Protein AF-Q93M04-F1 (afdb_monomer_lite)

Secondary structure (DSSP, 8-state):
---B-----GGGSGGG--TT---HHHHHHHTT--BPP-STT--HHHHHHHHHHHHHHHHHHHHHHHTT-

Foldseek 3Di:
DDKDDPDDDVCVPVVVPNVPDDDPVSVVCRVPDMGDDDDPPDDPVNVVVRVVVVVVVVVVVVVVVVVVD

Structure (mmCIF, N/CA/C/O backbone):
data_AF-Q93M04-F1
#
_entry.id   AF-Q93M04-F1
#
loop_
_atom_site.group_PDB
_atom_site.id
_atom_site.type_symbol
_atom_site.label_atom_id
_atom_site.label_alt_id
_atom_site.label_comp_id
_atom_site.label_asym_id
_atom_site.label_entity_id
_atom_site.label_seq_id
_atom_site.pdbx_PDB_ins_code
_atom_site.Cartn_x
_atom_site.Cartn_y
_atom_site.Cartn_z
_atom_site.oc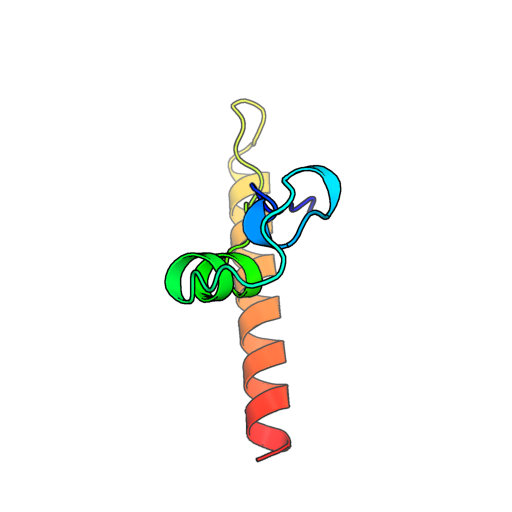cupancy
_atom_site.B_iso_or_equiv
_atom_site.auth_seq_id
_atom_site.auth_comp_id
_atom_site.auth_asym_id
_atom_site.auth_atom_id
_atom_site.pdbx_PDB_model_num
ATOM 1 N N . ILE A 1 1 ? -10.623 -1.848 2.950 1.00 92.50 1 ILE A N 1
ATO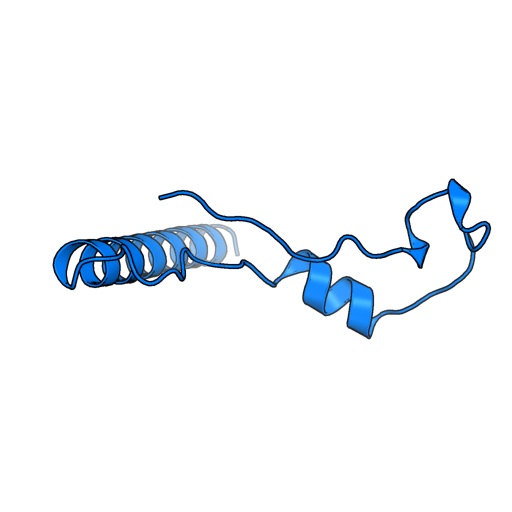M 2 C CA . ILE A 1 1 ? -9.612 -0.775 2.793 1.00 92.50 1 ILE A CA 1
ATOM 3 C C . ILE A 1 1 ? -8.931 -0.987 1.456 1.00 92.50 1 ILE A C 1
ATOM 5 O O . ILE A 1 1 ? -8.311 -2.028 1.278 1.00 92.50 1 ILE A O 1
ATOM 9 N N . TYR A 1 2 ? -9.124 -0.071 0.507 1.00 93.88 2 TYR A N 1
ATOM 10 C CA . TYR A 1 2 ? -8.455 -0.155 -0.790 1.00 93.88 2 TYR A CA 1
ATOM 11 C C . TYR A 1 2 ? -6.967 0.153 -0.620 1.00 93.88 2 TYR A C 1
ATOM 13 O O . TYR A 1 2 ? -6.604 1.079 0.096 1.00 93.88 2 TYR A O 1
ATOM 21 N N . THR A 1 3 ? -6.107 -0.614 -1.271 1.00 96.56 3 THR A N 1
ATOM 22 C CA . THR A 1 3 ? -4.668 -0.359 -1.311 1.00 96.56 3 THR A CA 1
ATOM 23 C C . THR A 1 3 ? -4.185 -0.529 -2.736 1.00 96.56 3 THR A C 1
ATOM 25 O O . THR A 1 3 ? -4.840 -1.147 -3.575 1.00 96.56 3 THR A O 1
ATOM 28 N N . THR A 1 4 ? -3.037 0.057 -3.034 1.00 96.19 4 THR A N 1
ATOM 29 C CA . THR A 1 4 ? -2.412 -0.084 -4.343 1.00 96.19 4 THR A CA 1
ATOM 30 C C . THR A 1 4 ? -0.905 -0.133 -4.182 1.00 96.19 4 THR A C 1
ATOM 32 O O . THR A 1 4 ? -0.369 0.187 -3.128 1.00 96.19 4 THR A O 1
ATOM 35 N N . PHE A 1 5 ? -0.206 -0.482 -5.248 1.00 95.50 5 PHE A N 1
ATOM 36 C CA . PHE A 1 5 ? 1.207 -0.185 -5.398 1.00 95.50 5 PHE A CA 1
ATOM 37 C C . PHE A 1 5 ? 1.378 0.808 -6.551 1.00 95.50 5 PHE A C 1
ATOM 39 O O . PHE A 1 5 ? 0.671 0.737 -7.568 1.00 95.50 5 PHE A O 1
ATOM 46 N N . ARG A 1 6 ? 2.271 1.780 -6.370 1.00 90.88 6 ARG A N 1
ATOM 47 C CA . ARG A 1 6 ? 2.723 2.688 -7.422 1.00 90.88 6 ARG A CA 1
ATOM 48 C C . ARG A 1 6 ? 4.244 2.823 -7.305 1.00 90.88 6 ARG A C 1
ATOM 50 O O . ARG A 1 6 ? 4.725 3.148 -6.227 1.00 90.88 6 ARG A O 1
ATOM 57 N N . TYR A 1 7 ? 5.028 2.559 -8.348 1.00 92.62 7 TYR A N 1
ATOM 58 C CA . TYR A 1 7 ? 4.682 2.112 -9.711 1.00 92.62 7 TYR A CA 1
ATOM 59 C C . TYR A 1 7 ? 5.300 0.751 -10.019 1.00 92.62 7 TYR A C 1
ATOM 61 O O . TYR A 1 7 ? 6.355 0.421 -9.484 1.00 92.62 7 TYR A O 1
ATOM 69 N N . ALA A 1 8 ? 4.656 -0.017 -10.908 1.00 92.56 8 ALA A N 1
ATOM 70 C CA . ALA A 1 8 ? 5.220 -1.266 -11.409 1.00 92.56 8 ALA A CA 1
ATOM 71 C C . ALA A 1 8 ? 6.640 -1.022 -11.963 1.00 92.56 8 ALA A C 1
ATOM 73 O O . ALA A 1 8 ? 6.839 -0.044 -12.690 1.00 92.56 8 ALA A O 1
ATOM 74 N N . PRO A 1 9 ? 7.623 -1.873 -11.626 1.00 94.56 9 PRO A N 1
ATOM 75 C CA . PRO A 1 9 ? 8.995 -1.717 -12.097 1.00 94.56 9 PRO A CA 1
ATOM 76 C C . PRO A 1 9 ? 9.057 -1.848 -13.624 1.00 94.56 9 PRO A C 1
ATOM 78 O O . PRO A 1 9 ? 8.824 -2.927 -14.172 1.00 94.56 9 PRO A O 1
ATOM 81 N N . LEU A 1 10 ? 9.366 -0.749 -14.320 1.00 95.25 10 LEU A N 1
ATOM 82 C CA . LEU A 1 10 ? 9.311 -0.696 -15.787 1.00 95.25 10 LEU A CA 1
ATOM 83 C C . LEU A 1 10 ? 10.340 -1.613 -16.458 1.00 95.25 10 LEU A C 1
ATOM 85 O O . LEU A 1 10 ? 10.063 -2.137 -17.531 1.00 95.25 10 LEU A O 1
ATOM 89 N N . HI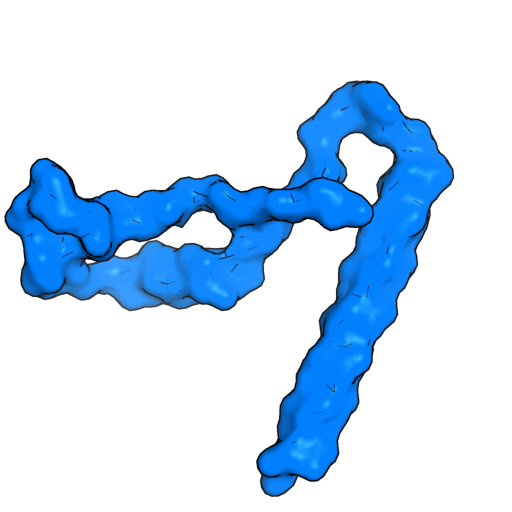S A 1 11 ? 11.478 -1.884 -15.808 1.00 94.00 11 HIS A N 1
ATOM 90 C CA . HIS A 1 11 ? 12.478 -2.841 -16.305 1.00 94.00 11 HIS A CA 1
ATOM 91 C C . HIS A 1 11 ? 11.966 -4.289 -16.339 1.00 94.00 11 HIS A C 1
ATOM 93 O O . HIS A 1 11 ? 12.573 -5.133 -16.987 1.00 94.00 11 HIS A O 1
ATOM 99 N N . LYS A 1 12 ? 10.839 -4.589 -15.677 1.00 92.81 12 LYS A N 1
ATOM 100 C CA . LYS A 1 12 ? 10.155 -5.890 -15.772 1.00 92.81 12 LYS A CA 1
ATOM 101 C C . LYS A 1 12 ? 9.057 -5.917 -16.838 1.00 92.81 12 LYS A C 1
ATOM 103 O O . LYS A 1 12 ? 8.472 -6.971 -17.072 1.00 92.81 12 LYS A O 1
ATOM 108 N N . VAL A 1 13 ? 8.732 -4.782 -17.460 1.00 94.38 13 VAL A N 1
ATOM 109 C CA . VAL A 1 13 ? 7.657 -4.684 -18.452 1.00 94.38 13 VAL A CA 1
ATOM 110 C C . VAL A 1 13 ? 8.251 -4.869 -19.859 1.00 94.38 13 VAL A C 1
ATOM 112 O O . VAL A 1 13 ? 9.042 -4.028 -20.290 1.00 94.38 13 VAL A O 1
ATOM 115 N N . PRO A 1 14 ? 7.865 -5.926 -20.610 1.00 93.00 14 PRO A N 1
ATOM 116 C CA . PRO A 1 14 ? 8.518 -6.290 -21.874 1.00 93.00 14 PRO A CA 1
ATOM 117 C C . PRO A 1 14 ? 8.593 -5.167 -22.914 1.00 93.00 14 PRO A C 1
ATOM 119 O O . PRO A 1 14 ? 9.590 -5.046 -23.621 1.00 93.00 14 PRO A O 1
ATOM 122 N N . THR A 1 15 ? 7.576 -4.304 -22.977 1.00 96.25 15 THR A N 1
ATOM 123 C CA . THR A 1 15 ? 7.493 -3.187 -23.932 1.00 96.25 15 THR A CA 1
ATOM 124 C C . THR A 1 15 ? 8.639 -2.178 -23.799 1.00 96.25 15 THR A C 1
ATOM 126 O O . THR A 1 15 ? 8.940 -1.481 -24.762 1.00 96.25 15 THR A O 1
ATOM 129 N N . TYR A 1 16 ? 9.305 -2.104 -22.640 1.00 93.25 16 TYR A N 1
ATOM 130 C CA . TYR A 1 16 ? 10.450 -1.208 -22.431 1.00 93.25 16 TYR A CA 1
ATOM 131 C C . TYR A 1 16 ? 11.793 -1.818 -22.862 1.00 93.25 16 TYR A C 1
ATOM 133 O O . TYR A 1 16 ? 12.821 -1.164 -22.711 1.00 93.25 16 TYR A O 1
ATOM 141 N N . GLY A 1 17 ? 11.811 -3.050 -23.392 1.00 90.88 17 GLY A N 1
ATOM 142 C CA . GLY A 1 17 ? 12.964 -3.608 -24.110 1.00 90.88 17 GLY A CA 1
ATOM 143 C C . GLY A 1 17 ? 14.235 -3.814 -23.279 1.00 90.88 17 GLY A C 1
ATOM 144 O O . GLY A 1 17 ? 15.325 -3.834 -23.839 1.00 90.88 17 GLY A O 1
ATOM 145 N N . THR A 1 18 ? 14.120 -3.955 -21.955 1.00 90.38 18 THR A N 1
ATOM 146 C CA . THR A 1 18 ? 15.266 -4.038 -21.027 1.00 90.38 18 THR A CA 1
ATOM 147 C C . THR A 1 18 ? 15.304 -5.342 -20.201 1.00 90.38 18 THR A C 1
ATOM 149 O O . THR A 1 18 ? 15.508 -5.283 -18.989 1.00 90.38 18 THR A O 1
ATOM 152 N N . PRO A 1 19 ? 15.159 -6.541 -20.813 1.00 84.25 19 PRO A N 1
ATOM 153 C CA . PRO A 1 19 ? 14.976 -7.810 -20.084 1.00 84.25 19 PRO A CA 1
ATOM 154 C C . PRO A 1 19 ? 16.150 -8.190 -19.162 1.00 84.25 19 PRO A C 1
ATOM 156 O O . PRO A 1 19 ? 15.959 -8.835 -18.128 1.00 84.25 19 PRO A O 1
ATOM 159 N N . ASP A 1 20 ? 17.363 -7.756 -19.505 1.00 91.25 20 ASP A N 1
ATOM 160 C CA . ASP A 1 20 ? 18.579 -8.056 -18.743 1.00 91.25 20 ASP A CA 1
ATOM 161 C C . ASP A 1 20 ? 18.921 -6.981 -17.702 1.00 91.25 20 ASP A C 1
ATOM 163 O O . ASP A 1 20 ? 19.853 -7.141 -16.912 1.00 91.25 20 ASP A O 1
ATOM 167 N N . THR A 1 21 ? 18.154 -5.888 -17.653 1.00 95.06 21 THR A N 1
ATOM 168 C CA . THR A 1 21 ? 18.408 -4.802 -16.704 1.00 95.06 21 THR A CA 1
ATOM 169 C C . THR A 1 21 ? 18.057 -5.253 -15.288 1.00 95.06 21 THR A C 1
ATOM 171 O O . THR A 1 21 ? 16.943 -5.693 -15.000 1.00 95.06 21 THR A O 1
ATOM 174 N N . ARG A 1 22 ? 19.026 -5.145 -14.375 1.00 95.12 22 ARG A N 1
ATOM 175 C CA . ARG A 1 22 ? 18.863 -5.468 -12.953 1.00 95.12 22 ARG A CA 1
ATOM 176 C C . ARG A 1 22 ? 18.856 -4.179 -12.144 1.00 95.12 22 ARG A C 1
ATOM 178 O O . ARG A 1 22 ? 19.876 -3.503 -12.057 1.00 95.12 22 ARG A O 1
ATOM 185 N N . LEU A 1 23 ? 17.721 -3.865 -11.525 1.00 96.25 23 LEU A N 1
ATOM 186 C CA . LEU A 1 23 ? 17.568 -2.723 -10.621 1.00 96.25 23 LEU A CA 1
ATOM 187 C C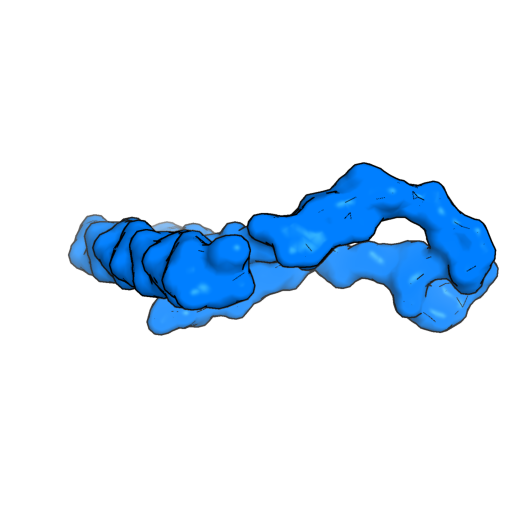 . LEU A 1 23 ? 17.171 -3.236 -9.230 1.00 96.25 23 LEU A C 1
ATOM 189 O O . LEU A 1 23 ? 16.010 -3.103 -8.842 1.00 96.25 23 LEU A O 1
ATOM 193 N N . PRO A 1 24 ? 18.111 -3.814 -8.456 1.00 95.94 24 PRO A N 1
ATOM 194 C CA . PRO A 1 24 ? 17.797 -4.507 -7.205 1.00 95.94 24 PRO A CA 1
ATOM 195 C C . PRO A 1 24 ? 17.083 -3.612 -6.186 1.00 95.94 24 PRO A C 1
ATOM 197 O O . PRO A 1 24 ? 16.201 -4.078 -5.473 1.00 95.94 24 PRO A O 1
ATOM 200 N N . SER A 1 25 ? 17.396 -2.314 -6.149 1.00 97.38 25 SER A N 1
ATOM 201 C CA . SER A 1 25 ? 16.683 -1.359 -5.294 1.00 97.38 25 SER A CA 1
ATOM 202 C C . SER A 1 25 ? 15.236 -1.145 -5.743 1.00 97.38 25 SER A C 1
ATOM 204 O O . SER A 1 25 ? 14.348 -1.074 -4.899 1.00 97.38 25 SER A O 1
ATOM 206 N N . SER A 1 26 ? 14.986 -1.075 -7.057 1.00 95.56 26 SER A N 1
ATOM 207 C CA . SER A 1 26 ? 13.630 -0.966 -7.614 1.00 95.56 26 SER A CA 1
ATOM 208 C C . SER A 1 26 ? 12.821 -2.236 -7.340 1.00 95.56 26 SER A C 1
ATOM 210 O O . SER A 1 26 ? 11.663 -2.151 -6.938 1.00 95.56 26 SER A O 1
ATOM 212 N N . ASP A 1 27 ? 13.456 -3.403 -7.464 1.00 95.44 27 ASP A N 1
ATOM 213 C CA . ASP A 1 27 ? 12.850 -4.688 -7.119 1.00 95.44 27 ASP A CA 1
ATOM 214 C C . ASP A 1 27 ? 12.479 -4.733 -5.638 1.00 95.44 27 ASP A C 1
ATOM 216 O O . ASP A 1 27 ? 11.328 -5.004 -5.289 1.00 95.44 27 ASP A O 1
ATOM 220 N N . TRP A 1 28 ? 13.429 -4.367 -4.775 1.00 97.12 28 TRP A N 1
ATOM 221 C CA . TRP A 1 28 ? 13.256 -4.388 -3.331 1.00 97.12 28 TRP A CA 1
ATOM 222 C C . TRP A 1 28 ? 12.075 -3.532 -2.870 1.00 97.12 28 TRP A C 1
ATOM 224 O O . TRP A 1 28 ? 11.273 -4.017 -2.067 1.00 97.12 28 TRP A O 1
ATOM 234 N N . VAL A 1 29 ? 11.943 -2.300 -3.386 1.00 96.75 29 VAL A N 1
ATOM 235 C CA . VAL A 1 29 ? 10.802 -1.428 -3.054 1.00 96.75 29 VAL A CA 1
ATOM 236 C C . VAL A 1 29 ? 9.505 -1.963 -3.655 1.00 96.75 29 VAL A C 1
ATOM 238 O O . VAL A 1 29 ? 8.486 -1.976 -2.970 1.00 96.75 29 VAL A O 1
ATOM 241 N N . SER A 1 30 ? 9.531 -2.480 -4.890 1.00 95.94 30 SER A N 1
ATOM 242 C CA . SER A 1 30 ? 8.315 -2.975 -5.544 1.00 95.94 30 SER A CA 1
ATOM 243 C C . SER A 1 30 ? 7.672 -4.159 -4.830 1.00 95.94 30 SER A C 1
ATOM 245 O O . SER A 1 30 ? 6.450 -4.267 -4.794 1.00 95.94 30 SER A O 1
ATOM 247 N N . ASP A 1 31 ? 8.487 -4.991 -4.186 1.00 95.62 31 ASP A N 1
ATOM 248 C CA . ASP A 1 31 ? 8.020 -6.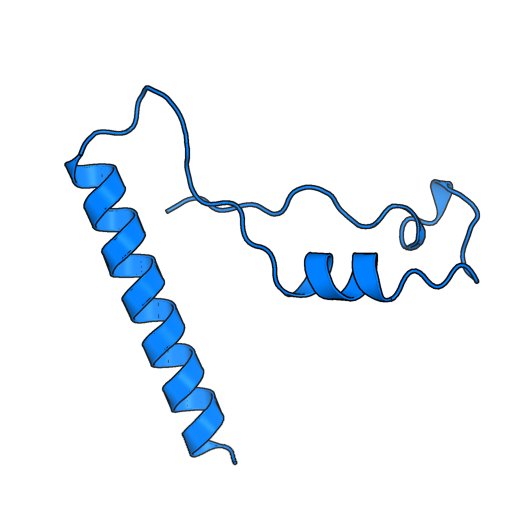169 -3.461 1.00 95.62 31 ASP A CA 1
ATOM 249 C C . ASP A 1 31 ? 7.521 -5.849 -2.038 1.00 95.62 31 ASP A C 1
ATOM 251 O O . ASP A 1 31 ? 6.932 -6.707 -1.380 1.00 95.62 31 ASP A O 1
ATOM 255 N N . ARG A 1 32 ? 7.810 -4.649 -1.511 1.00 95.75 32 ARG A N 1
ATOM 256 C CA . ARG A 1 32 ? 7.625 -4.313 -0.082 1.00 95.75 32 ARG A CA 1
ATOM 257 C C . ARG A 1 32 ? 6.787 -3.068 0.171 1.00 95.75 32 ARG A C 1
ATOM 259 O O . ARG A 1 32 ? 6.347 -2.860 1.300 1.00 95.75 32 ARG A O 1
ATOM 266 N N . THR A 1 33 ? 6.570 -2.234 -0.837 1.00 97.00 33 THR A N 1
ATOM 267 C CA . THR A 1 33 ? 5.809 -0.995 -0.692 1.00 97.00 33 THR A CA 1
ATOM 268 C C . THR A 1 33 ? 4.324 -1.222 -0.951 1.00 97.00 33 THR A C 1
ATOM 270 O O . THR A 1 33 ? 3.925 -1.819 -1.947 1.00 97.00 33 THR A O 1
ATOM 273 N N . LEU A 1 34 ? 3.494 -0.660 -0.073 1.00 97.25 34 LEU A N 1
ATOM 274 C CA . LEU A 1 34 ? 2.046 -0.605 -0.222 1.00 97.25 34 LEU A CA 1
ATOM 275 C C . LEU A 1 34 ? 1.578 0.836 0.001 1.00 97.25 34 LEU A C 1
ATOM 277 O O . LEU A 1 34 ? 1.881 1.439 1.029 1.00 97.25 34 LEU A O 1
ATOM 281 N N . CYS A 1 35 ? 0.832 1.388 -0.948 1.00 98.06 35 CYS A N 1
ATOM 282 C CA . CYS A 1 35 ? 0.183 2.686 -0.812 1.00 98.06 35 CYS A CA 1
ATOM 283 C C . CYS A 1 35 ? -1.165 2.505 -0.104 1.00 98.06 35 CYS A C 1
ATOM 285 O O . CYS A 1 35 ? -2.038 1.767 -0.576 1.00 98.06 35 CYS A O 1
ATOM 287 N N . LEU A 1 36 ? -1.323 3.196 1.023 1.00 98.25 36 LEU A N 1
ATOM 288 C CA . LEU A 1 36 ? -2.566 3.260 1.791 1.00 98.25 36 LEU A CA 1
ATOM 289 C C . LEU A 1 36 ? -3.500 4.340 1.218 1.00 98.25 36 LEU A C 1
ATOM 291 O O . LEU A 1 36 ? -3.026 5.219 0.491 1.00 98.25 36 LEU A O 1
ATOM 295 N N . PRO A 1 37 ? -4.809 4.313 1.539 1.00 97.94 37 PRO A N 1
ATOM 296 C CA . PRO A 1 37 ? -5.700 5.418 1.212 1.00 97.94 37 PRO A CA 1
ATOM 297 C C . PRO A 1 37 ? -5.155 6.737 1.753 1.00 97.94 37 PRO A C 1
ATOM 299 O O . PRO A 1 37 ? -4.856 6.847 2.941 1.00 97.94 37 PRO A O 1
ATOM 302 N N . LEU A 1 38 ? -5.053 7.734 0.878 1.00 97.00 38 LEU A N 1
ATOM 303 C CA . LEU A 1 38 ? -4.696 9.097 1.244 1.00 97.00 38 LEU A CA 1
ATOM 304 C C . LEU A 1 38 ? -5.394 10.062 0.287 1.00 97.00 38 LEU A C 1
ATOM 306 O O . LEU A 1 38 ? -4.984 10.220 -0.862 1.00 97.00 38 LEU A O 1
ATOM 310 N N . HIS A 1 39 ? -6.475 10.678 0.753 1.00 96.19 39 HIS A N 1
ATOM 311 C CA . HIS A 1 39 ? -7.207 11.707 0.022 1.00 96.19 39 HIS A CA 1
ATOM 312 C C . HIS A 1 39 ? -7.987 12.605 0.997 1.00 96.19 39 HIS A C 1
ATOM 314 O O . HIS A 1 39 ? -8.322 12.145 2.089 1.00 96.19 39 HIS A O 1
ATOM 320 N N . PRO A 1 40 ? -8.348 13.845 0.609 1.00 97.12 40 PRO A N 1
ATOM 321 C CA . PRO A 1 40 ? -9.043 14.785 1.498 1.00 97.12 40 PRO A CA 1
ATOM 322 C C . PRO A 1 40 ? -10.387 14.288 2.050 1.00 97.12 40 PRO A C 1
ATOM 324 O O . PRO A 1 40 ? -10.819 14.736 3.099 1.00 97.12 40 PRO A O 1
ATOM 327 N N . GLY A 1 41 ? -11.050 13.358 1.356 1.00 97.81 41 GLY A N 1
ATOM 328 C CA . GLY A 1 41 ? -12.312 12.762 1.813 1.00 97.81 41 GLY A CA 1
ATOM 329 C C . GLY A 1 41 ? -12.191 11.689 2.905 1.00 97.81 41 GLY A C 1
ATOM 330 O O . GLY A 1 41 ? -13.179 11.010 3.153 1.00 97.81 41 GLY A O 1
ATOM 331 N N . LEU A 1 42 ? -11.009 11.460 3.490 1.00 97.81 42 LEU A N 1
ATOM 332 C CA . LEU A 1 42 ? -10.868 10.542 4.624 1.00 97.81 42 LEU A CA 1
ATOM 333 C C . LEU A 1 42 ? -11.288 11.244 5.913 1.00 97.81 42 LEU A C 1
ATOM 335 O O . LEU A 1 42 ? -10.743 12.292 6.250 1.00 97.81 42 LEU A O 1
ATOM 339 N N . SER A 1 43 ? -12.218 10.640 6.649 1.00 98.56 43 SER A N 1
ATOM 340 C CA . SER A 1 43 ? -12.500 11.053 8.022 1.00 98.56 43 SER A CA 1
ATOM 341 C C . SER A 1 43 ? -11.428 10.531 8.984 1.00 98.56 43 SER A C 1
ATOM 343 O O . SER A 1 43 ? -10.728 9.557 8.691 1.00 98.56 43 SER A O 1
ATOM 345 N N . ASP A 1 44 ? -11.350 11.107 10.185 1.00 98.56 44 ASP A N 1
ATOM 346 C CA . ASP A 1 44 ? -10.485 10.583 11.251 1.00 98.56 44 ASP A CA 1
ATOM 347 C C . ASP A 1 44 ? -10.813 9.115 11.581 1.00 98.56 44 ASP A C 1
ATOM 349 O O . ASP A 1 44 ? -9.918 8.307 11.837 1.00 98.56 44 ASP A O 1
ATOM 353 N N . ALA A 1 45 ? -12.094 8.736 11.507 1.00 98.69 45 ALA A N 1
ATOM 354 C CA . ALA A 1 45 ? -12.536 7.358 11.708 1.00 98.69 45 ALA A CA 1
ATOM 355 C C . ALA A 1 45 ? -12.007 6.413 10.614 1.00 98.69 45 ALA A C 1
ATOM 357 O O . ALA A 1 45 ? -11.596 5.287 10.919 1.00 98.69 45 ALA A O 1
ATOM 358 N N . ASP A 1 46 ? -11.954 6.865 9.358 1.00 98.50 46 ASP A N 1
ATOM 359 C CA . ASP A 1 46 ? -11.368 6.090 8.259 1.00 98.50 46 ASP A CA 1
ATOM 360 C C . ASP A 1 46 ? -9.866 5.895 8.470 1.00 98.50 46 ASP A C 1
ATOM 362 O O . ASP A 1 46 ? -9.362 4.777 8.339 1.00 98.50 46 ASP A O 1
ATOM 366 N N . VAL A 1 47 ? -9.149 6.953 8.865 1.00 98.50 47 VAL A N 1
ATOM 367 C CA . VAL A 1 47 ? -7.708 6.894 9.157 1.00 98.50 47 VAL A CA 1
ATOM 368 C C . VAL A 1 47 ? -7.420 5.900 10.284 1.00 98.50 47 VAL A C 1
ATOM 370 O O . VAL A 1 47 ? -6.551 5.033 10.142 1.00 98.50 47 VAL A O 1
ATOM 373 N N . LEU A 1 48 ? -8.179 5.965 11.381 1.00 98.62 48 LEU A N 1
ATOM 374 C CA . LEU A 1 48 ? -8.044 5.029 12.500 1.00 98.62 48 LEU A CA 1
ATOM 375 C C . LEU A 1 48 ? -8.353 3.588 12.077 1.00 98.62 48 LEU A C 1
ATOM 377 O O . LEU A 1 48 ? -7.632 2.664 12.462 1.00 98.62 48 LEU A O 1
ATOM 381 N N . THR A 1 49 ? -9.369 3.394 11.234 1.00 98.62 49 THR A N 1
ATOM 382 C CA . THR A 1 49 ? -9.726 2.078 10.688 1.00 98.62 49 THR A CA 1
ATOM 383 C C . THR A 1 49 ? -8.601 1.506 9.824 1.00 98.62 49 THR A C 1
ATOM 385 O O . THR A 1 49 ? -8.251 0.328 9.967 1.00 98.62 49 THR A O 1
ATOM 388 N N . VAL A 1 50 ? -7.987 2.329 8.966 1.00 98.62 50 VAL A N 1
ATOM 389 C CA . VAL A 1 50 ? -6.827 1.947 8.144 1.00 98.62 50 VAL A CA 1
ATOM 390 C C . VAL A 1 50 ? -5.642 1.555 9.022 1.00 98.62 50 VAL A C 1
ATOM 392 O O . VAL A 1 50 ? -5.087 0.469 8.841 1.00 98.62 50 VAL A O 1
ATOM 395 N N . ALA A 1 51 ? -5.284 2.389 10.000 1.00 98.56 51 ALA A N 1
ATOM 396 C CA . ALA A 1 51 ? -4.145 2.147 10.881 1.00 98.56 51 ALA A CA 1
ATOM 397 C C . ALA A 1 51 ? -4.318 0.870 11.722 1.00 98.56 51 ALA A C 1
ATOM 399 O O . ALA A 1 51 ? -3.404 0.045 11.802 1.00 98.56 51 ALA A O 1
ATOM 400 N N . ALA A 1 52 ? -5.501 0.672 12.314 1.00 98.69 52 ALA A N 1
ATOM 401 C CA . ALA A 1 52 ? -5.805 -0.519 13.103 1.00 98.69 52 ALA A CA 1
ATOM 402 C C . ALA A 1 52 ? -5.765 -1.795 12.250 1.00 98.69 52 ALA A C 1
ATOM 404 O O . ALA A 1 52 ? -5.180 -2.800 12.660 1.00 98.69 52 ALA A O 1
ATOM 405 N N . SER A 1 53 ? -6.338 -1.746 11.046 1.00 98.62 53 SER A N 1
ATOM 406 C CA . SER A 1 53 ? -6.365 -2.896 10.138 1.00 98.62 53 SER A CA 1
ATOM 407 C C . SER A 1 53 ? -4.974 -3.258 9.624 1.00 98.62 53 SER A C 1
ATOM 409 O O . SER A 1 53 ? -4.634 -4.440 9.578 1.00 98.62 53 SER A O 1
ATOM 411 N N . LEU A 1 54 ? -4.153 -2.258 9.278 1.00 98.38 54 LEU A N 1
ATOM 412 C CA . LEU A 1 54 ? -2.771 -2.477 8.855 1.00 98.38 54 LEU A CA 1
ATOM 413 C C . LEU A 1 54 ? -1.955 -3.134 9.968 1.00 98.38 54 LEU A C 1
ATOM 415 O O . LEU A 1 54 ? -1.299 -4.145 9.722 1.00 98.38 54 LEU A O 1
ATOM 419 N N . ARG A 1 55 ? -2.029 -2.596 11.192 1.00 98.56 55 ARG A N 1
ATOM 420 C CA . ARG A 1 55 ? -1.320 -3.155 12.349 1.00 98.56 55 ARG A CA 1
ATOM 421 C C . ARG A 1 55 ? -1.696 -4.622 12.569 1.00 98.56 55 ARG A C 1
ATOM 423 O O . ARG A 1 55 ? -0.811 -5.472 12.586 1.00 98.56 55 ARG A O 1
ATOM 430 N N . LYS A 1 56 ? -2.998 -4.925 12.606 1.00 98.62 56 LYS A N 1
ATOM 431 C CA . LYS A 1 56 ? -3.507 -6.297 12.756 1.00 98.62 56 LYS A CA 1
ATOM 432 C C . LYS A 1 56 ? -2.989 -7.238 11.660 1.00 98.62 56 LYS A C 1
ATOM 434 O O . LYS A 1 56 ? -2.615 -8.372 11.949 1.00 98.62 56 LYS A O 1
ATOM 439 N N . ALA A 1 57 ? -2.965 -6.789 10.404 1.00 98.06 57 ALA A N 1
ATOM 440 C CA . ALA A 1 57 ? -2.492 -7.601 9.283 1.00 98.06 57 ALA A CA 1
ATOM 441 C C . ALA A 1 57 ? -0.982 -7.898 9.366 1.00 98.06 57 ALA A C 1
ATOM 443 O O . ALA A 1 57 ? -0.561 -9.027 9.109 1.00 98.06 57 ALA A O 1
ATOM 444 N N . VAL A 1 58 ? -0.171 -6.906 9.750 1.00 97.50 58 VAL A N 1
ATOM 445 C CA . VAL A 1 58 ? 1.281 -7.068 9.932 1.00 97.50 58 VAL A CA 1
ATOM 446 C C . VAL A 1 58 ? 1.589 -8.012 11.096 1.00 97.50 58 VAL A C 1
ATOM 448 O O . VAL A 1 58 ? 2.436 -8.896 10.953 1.00 97.50 58 VAL A O 1
ATOM 451 N N . GLU A 1 59 ? 0.886 -7.868 12.220 1.00 98.44 59 GLU A N 1
ATOM 452 C CA . GLU A 1 59 ? 1.021 -8.748 13.386 1.00 98.44 59 GLU A CA 1
ATOM 453 C C . GLU A 1 59 ? 0.706 -10.204 13.024 1.00 98.44 59 GLU A C 1
ATOM 455 O O . GLU A 1 59 ? 1.539 -11.085 13.246 1.00 98.44 59 GLU A O 1
ATOM 460 N N . ALA A 1 60 ? -0.444 -10.452 12.383 1.00 97.94 60 ALA A N 1
ATOM 461 C CA . ALA A 1 60 ? -0.846 -11.789 11.945 1.00 97.94 60 ALA A CA 1
ATOM 462 C C . ALA A 1 60 ? 0.195 -12.421 11.008 1.00 97.94 60 ALA A C 1
ATOM 464 O O . ALA A 1 60 ? 0.643 -13.545 11.234 1.00 97.94 60 ALA A O 1
ATOM 465 N N . ARG A 1 61 ? 0.664 -11.673 10.001 1.00 96.12 61 ARG A N 1
ATOM 466 C CA . ARG A 1 61 ? 1.666 -12.168 9.048 1.00 96.12 61 ARG A CA 1
ATOM 467 C C . ARG A 1 61 ? 3.019 -12.455 9.700 1.00 96.12 61 ARG A C 1
ATOM 469 O O . ARG A 1 61 ? 3.715 -13.384 9.289 1.00 96.12 61 ARG A O 1
ATOM 476 N N . THR A 1 62 ? 3.401 -11.662 10.696 1.00 97.1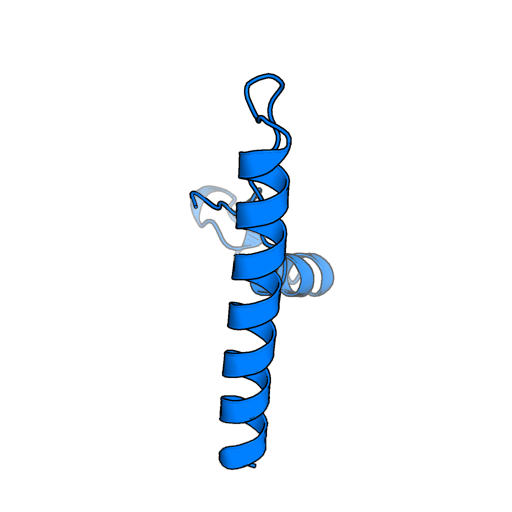2 62 THR A N 1
ATOM 477 C CA . THR A 1 62 ? 4.652 -11.856 11.440 1.00 97.12 62 THR A CA 1
ATOM 478 C C . THR A 1 62 ? 4.569 -13.104 12.314 1.00 97.12 62 THR A C 1
ATOM 480 O O . THR A 1 62 ? 5.482 -13.927 12.280 1.00 97.12 62 THR A O 1
ATOM 483 N N . ALA A 1 63 ? 3.451 -13.306 13.015 1.00 96.81 63 ALA A N 1
ATOM 484 C CA . ALA A 1 63 ? 3.197 -14.529 13.773 1.00 96.81 63 ALA A CA 1
ATOM 485 C C . ALA A 1 63 ? 3.215 -15.781 12.874 1.00 96.81 63 ALA A C 1
ATOM 487 O O . ALA A 1 63 ? 3.912 -16.744 13.185 1.00 96.81 63 ALA A O 1
ATOM 488 N N . GLU A 1 64 ? 2.546 -15.744 11.714 1.00 96.50 64 GLU A N 1
ATOM 489 C CA . GLU A 1 64 ? 2.580 -16.827 10.714 1.00 96.50 64 GLU A CA 1
ATOM 490 C C . GLU A 1 64 ? 3.999 -17.138 10.220 1.00 96.50 64 GLU A C 1
ATOM 492 O O . GLU A 1 64 ? 4.324 -18.286 9.917 1.00 96.50 64 GLU A O 1
ATOM 497 N N . LYS A 1 65 ? 4.846 -16.118 10.043 1.00 94.81 65 LYS A N 1
ATOM 498 C CA . LYS A 1 65 ? 6.241 -16.306 9.624 1.00 94.81 65 LYS A CA 1
ATOM 499 C C . LYS A 1 65 ? 7.056 -16.982 10.729 1.00 94.81 65 LYS A C 1
ATOM 501 O O . LYS A 1 65 ? 7.790 -17.922 10.440 1.00 94.81 65 LYS A O 1
ATOM 506 N N . ASN A 1 66 ? 6.895 -16.528 11.969 1.00 95.38 66 ASN A N 1
ATOM 507 C CA . ASN A 1 66 ? 7.624 -17.060 13.118 1.00 95.38 66 ASN A CA 1
ATOM 508 C C . ASN A 1 66 ? 7.227 -18.507 13.431 1.00 95.38 66 ASN A C 1
ATOM 510 O O . ASN A 1 66 ? 8.089 -19.301 13.761 1.00 95.38 66 ASN A O 1
ATOM 514 N N . ALA A 1 67 ? 5.952 -18.872 13.269 1.00 92.75 67 ALA A N 1
ATOM 515 C CA . ALA A 1 67 ? 5.482 -20.242 13.490 1.00 92.75 67 ALA A CA 1
ATOM 516 C C . ALA A 1 67 ? 5.967 -21.253 12.430 1.00 92.75 67 ALA A C 1
ATOM 518 O O . ALA A 1 67 ? 5.861 -22.458 12.637 1.00 92.75 67 ALA A O 1
ATOM 519 N N . ARG A 1 68 ? 6.444 -20.771 11.274 1.00 85.94 68 ARG A N 1
ATOM 520 C CA . ARG A 1 68 ? 6.958 -21.595 10.166 1.00 85.94 68 ARG A CA 1
ATOM 521 C C . ARG A 1 68 ? 8.487 -21.691 10.128 1.00 85.94 68 ARG A C 1
ATOM 523 O O . ARG A 1 68 ? 9.001 -22.350 9.227 1.00 85.94 68 ARG A O 1
ATOM 530 N N . SER A 1 69 ? 9.185 -20.984 11.019 1.00 72.31 69 SER A N 1
ATOM 531 C CA . SER A 1 69 ? 10.653 -20.966 11.114 1.00 72.31 69 SER A CA 1
ATOM 532 C C . SER A 1 69 ? 11.108 -21.849 12.267 1.00 72.31 69 SER A C 1
ATOM 534 O O . SER A 1 69 ? 12.171 -22.480 12.112 1.00 72.31 69 SER A O 1
#

InterPro domains:
  IPR000653 DegT/DnrJ/EryC1/StrS aminotransferase [PF01041] (3-55)
  IPR015422 Pyridoxal phosphate-dependent transferase, small domain [G3DSA:3.90.1150.10] (1-62)
  IPR015424 Pyridoxal phosphate-dependent transferase [SSF53383] (1-59)

Radius of gyration: 16.56 Å; chains: 1; bounding box: 31×36×38 Å

Sequence (69 aa):
IYTTFRYAPLHKVPTYGTPDTRLPSSDWVSDRTLCLPLHPGLSDADVLTVAASLRKAVEARTAEKNARS

Organism: Kitasatospora aureofaciens (NCBI:txid1894)

pLDDT: mean 95.47, std 4.03, range [72.31, 98.69]